Protein AF-A0A4Q3UR25-F1 (afdb_monomer)

pLDDT: mean 93.68, std 11.4, range [43.91, 98.81]

Mean predicted aligned error: 3.46 Å

Secondary structure (DSSP, 8-state):
--STTTHHHHHHHHHHHHHHHHHHHHHTTSTTTTTTHHHHHHHHHHHHHHHHHHHHHTTT-TTHHHH--

Structure (mmCIF, N/CA/C/O backbone):
data_AF-A0A4Q3UR25-F1
#
_entry.id   AF-A0A4Q3UR25-F1
#
loop_
_atom_site.group_PDB
_atom_site.id
_atom_site.type_symbol
_atom_site.label_atom_id
_atom_site.label_alt_id
_atom_site.label_comp_id
_atom_site.label_asym_id
_atom_site.label_entity_id
_atom_site.label_seq_id
_atom_site.pdbx_PDB_ins_code
_atom_site.Cartn_x
_atom_site.Cartn_y
_atom_site.Cartn_z
_atom_site.occupancy
_atom_site.B_iso_or_equiv
_atom_site.auth_seq_id
_atom_site.auth_comp_id
_atom_site.auth_asym_id
_atom_site.auth_atom_id
_atom_site.pdbx_PDB_model_num
ATOM 1 N N . MET A 1 1 ? -13.277 5.089 22.143 1.00 43.91 1 MET A N 1
ATOM 2 C CA . MET A 1 1 ? -12.572 3.797 22.320 1.00 43.91 1 MET A CA 1
ATOM 3 C C . MET A 1 1 ? -12.395 3.026 20.997 1.00 43.91 1 MET A C 1
ATOM 5 O O . MET A 1 1 ? -12.298 1.812 21.024 1.00 43.91 1 MET A O 1
ATOM 9 N N . SER A 1 2 ? -12.328 3.688 19.832 1.00 52.53 2 SER A N 1
ATOM 10 C CA . SER A 1 2 ? -12.132 3.018 18.528 1.00 52.53 2 SER A CA 1
ATOM 11 C C . SER A 1 2 ? -10.685 3.060 18.015 1.00 52.53 2 SER A C 1
ATOM 13 O O . SER A 1 2 ? -10.302 2.189 17.244 1.00 52.53 2 SER A O 1
ATOM 15 N N . HIS A 1 3 ? -9.871 4.029 18.454 1.00 52.44 3 HIS A N 1
ATOM 16 C CA . HIS A 1 3 ? -8.479 4.181 18.003 1.00 52.44 3 HIS A CA 1
ATOM 17 C C . HIS A 1 3 ? -7.528 3.105 18.544 1.00 52.44 3 HIS A C 1
ATOM 19 O O . HIS A 1 3 ? -6.713 2.592 17.787 1.00 52.44 3 HIS A O 1
ATOM 25 N N . GLU A 1 4 ? -7.656 2.717 19.819 1.00 58.75 4 GLU A N 1
ATOM 26 C CA . GLU A 1 4 ? -6.802 1.673 20.420 1.00 58.75 4 GLU A CA 1
ATOM 27 C C . GLU A 1 4 ? -7.003 0.294 19.770 1.00 58.75 4 GLU A C 1
ATOM 29 O O . GLU A 1 4 ? -6.110 -0.545 19.814 1.00 58.75 4 GLU A O 1
ATOM 34 N N . SER A 1 5 ? -8.152 0.065 19.122 1.00 74.06 5 SER A N 1
ATOM 35 C CA . SER A 1 5 ? -8.497 -1.221 18.505 1.00 74.06 5 SER A CA 1
ATOM 36 C C . SER A 1 5 ? -7.721 -1.526 17.222 1.00 74.06 5 SER A C 1
ATOM 38 O O . SER A 1 5 ? -7.731 -2.675 16.790 1.00 74.06 5 SER A O 1
ATOM 40 N N . TYR A 1 6 ? -7.092 -0.533 16.588 1.00 92.38 6 TYR A N 1
ATOM 41 C CA . TYR A 1 6 ? -6.496 -0.709 15.260 1.00 92.38 6 TYR A CA 1
ATOM 42 C C . TYR A 1 6 ? -5.023 -0.321 15.171 1.00 92.38 6 TYR A C 1
ATOM 44 O O . TYR A 1 6 ? -4.460 -0.429 14.087 1.00 92.38 6 TYR A O 1
ATOM 52 N N . THR A 1 7 ? -4.370 0.078 16.267 1.00 93.25 7 THR A N 1
ATOM 53 C CA . THR A 1 7 ? -2.968 0.540 16.246 1.00 93.25 7 THR A CA 1
ATOM 54 C C . THR A 1 7 ? -2.041 -0.436 15.517 1.00 93.25 7 THR A C 1
ATOM 56 O O . THR A 1 7 ? -1.364 -0.041 14.573 1.00 93.25 7 THR A O 1
ATOM 59 N N . ALA A 1 8 ? -2.096 -1.727 15.862 1.00 93.75 8 ALA A N 1
ATOM 60 C CA . ALA A 1 8 ? -1.269 -2.748 15.218 1.00 93.75 8 ALA A CA 1
ATOM 61 C C . ALA A 1 8 ? -1.566 -2.903 13.712 1.00 93.75 8 ALA A C 1
ATOM 63 O O . ALA A 1 8 ? -0.648 -3.065 12.912 1.00 93.75 8 ALA A O 1
ATOM 64 N N . CYS A 1 9 ? -2.838 -2.817 13.305 1.00 95.50 9 CYS A N 1
ATOM 65 C CA . CYS A 1 9 ? -3.217 -2.885 11.890 1.00 95.50 9 CYS A CA 1
ATOM 66 C C . CYS A 1 9 ? -2.778 -1.631 11.126 1.00 95.50 9 CYS A C 1
ATOM 68 O O . CYS A 1 9 ? -2.288 -1.737 10.009 1.00 95.50 9 CYS A O 1
ATOM 70 N N . ILE A 1 10 ? -2.902 -0.445 11.727 1.00 96.62 10 ILE A N 1
ATOM 71 C CA . ILE A 1 10 ? -2.445 0.818 11.135 1.00 96.62 10 ILE A CA 1
ATOM 72 C C . ILE A 1 10 ? -0.932 0.771 10.894 1.00 96.62 10 ILE A C 1
ATOM 74 O O . ILE A 1 10 ? -0.472 1.107 9.803 1.00 96.62 10 ILE A O 1
ATOM 78 N N . GLU A 1 11 ? -0.157 0.326 11.884 1.00 96.81 11 GLU A N 1
ATOM 79 C CA . GLU A 1 11 ? 1.294 0.166 11.759 1.00 96.81 11 GLU A CA 1
ATOM 80 C C . GLU A 1 11 ? 1.662 -0.854 10.675 1.00 96.81 11 GLU A C 1
ATOM 82 O O . GLU A 1 11 ? 2.505 -0.566 9.822 1.00 96.81 11 GLU A O 1
ATOM 87 N N . ALA A 1 12 ? 0.984 -2.005 10.646 1.00 97.44 12 ALA A N 1
ATOM 88 C CA . ALA A 1 12 ? 1.188 -3.023 9.621 1.00 97.44 12 ALA A CA 1
ATOM 89 C C . ALA A 1 12 ? 0.865 -2.504 8.210 1.00 97.44 12 ALA A C 1
ATOM 91 O O . ALA A 1 12 ? 1.668 -2.692 7.297 1.00 97.44 12 ALA A O 1
ATOM 92 N N . CYS A 1 13 ? -0.255 -1.797 8.024 1.00 98.25 13 CYS A N 1
ATOM 93 C CA . CYS A 1 13 ? -0.626 -1.194 6.744 1.00 98.25 13 CYS A CA 1
ATOM 94 C C . CYS A 1 13 ? 0.398 -0.145 6.289 1.00 98.25 13 CYS A C 1
ATOM 96 O O . CYS A 1 13 ? 0.818 -0.157 5.134 1.00 98.25 13 CYS A O 1
ATOM 98 N N . ASN A 1 14 ? 0.853 0.738 7.180 1.00 98.50 14 ASN A N 1
ATOM 99 C CA . ASN A 1 14 ? 1.859 1.747 6.833 1.00 98.50 14 ASN A CA 1
ATOM 100 C C . ASN A 1 14 ? 3.217 1.118 6.477 1.00 98.50 14 ASN A C 1
ATOM 102 O O . ASN A 1 14 ? 3.877 1.549 5.525 1.00 98.50 14 ASN A O 1
ATOM 106 N N . SER A 1 15 ? 3.619 0.073 7.206 1.00 98.62 15 SER A N 1
ATOM 107 C CA . SER A 1 15 ? 4.815 -0.715 6.896 1.00 98.62 15 SER A CA 1
ATOM 108 C C . SER A 1 15 ? 4.687 -1.408 5.535 1.00 98.62 15 SER A C 1
ATOM 110 O O . SER A 1 15 ? 5.574 -1.287 4.690 1.00 98.62 15 SER A O 1
ATOM 112 N N . CYS A 1 16 ? 3.539 -2.038 5.266 1.00 98.62 16 CYS A N 1
ATOM 113 C CA . CYS A 1 16 ? 3.245 -2.686 3.991 1.00 98.62 16 CYS A CA 1
ATOM 114 C C . CYS A 1 16 ? 3.276 -1.694 2.821 1.00 98.62 16 CYS A C 1
ATOM 116 O O . CYS A 1 16 ? 3.944 -1.951 1.825 1.00 98.62 16 CYS A O 1
ATOM 118 N N . ALA A 1 17 ? 2.659 -0.517 2.961 1.00 98.75 17 ALA A N 1
ATOM 119 C CA . ALA A 1 17 ? 2.703 0.516 1.928 1.00 98.75 17 ALA A CA 1
ATOM 120 C C . ALA A 1 17 ? 4.133 0.996 1.638 1.00 98.75 17 ALA A C 1
ATOM 122 O O . ALA A 1 17 ? 4.495 1.229 0.485 1.00 98.75 17 ALA A O 1
ATOM 123 N N . THR A 1 18 ? 4.962 1.127 2.676 1.00 98.81 18 THR A N 1
ATOM 124 C CA . THR A 1 18 ? 6.379 1.483 2.523 1.00 98.81 18 THR A CA 1
ATOM 125 C C . THR A 1 18 ? 7.137 0.394 1.763 1.00 98.81 18 THR A C 1
ATOM 127 O O . THR A 1 18 ? 7.878 0.704 0.831 1.00 98.81 18 THR A O 1
ATOM 130 N N . ALA A 1 19 ? 6.913 -0.875 2.113 1.00 98.81 19 ALA A N 1
ATOM 131 C CA . ALA A 1 19 ? 7.514 -2.013 1.429 1.00 98.81 19 ALA A CA 1
ATOM 132 C C . ALA A 1 19 ? 7.064 -2.106 -0.038 1.00 98.81 19 ALA A C 1
ATOM 134 O O . ALA A 1 19 ? 7.916 -2.187 -0.914 1.00 98.81 19 ALA A O 1
ATOM 135 N N . CYS A 1 20 ? 5.764 -1.996 -0.324 1.00 98.81 20 CYS A N 1
ATOM 136 C CA . CYS A 1 20 ? 5.227 -2.034 -1.686 1.00 98.81 20 CYS A CA 1
ATOM 137 C C . CYS A 1 20 ? 5.799 -0.887 -2.551 1.00 98.81 20 CYS A C 1
ATOM 139 O O . CYS A 1 20 ? 6.278 -1.124 -3.656 1.00 98.81 20 CYS A O 1
ATOM 141 N N . ASN A 1 21 ? 5.901 0.343 -2.028 1.00 98.75 21 ASN A N 1
ATOM 142 C CA . ASN A 1 21 ? 6.561 1.445 -2.751 1.00 98.75 21 ASN A CA 1
ATOM 143 C C . ASN A 1 21 ? 8.056 1.187 -3.014 1.00 98.75 21 ASN A C 1
ATOM 145 O O . ASN A 1 21 ? 8.585 1.542 -4.075 1.00 98.75 21 ASN A O 1
ATOM 149 N N . HIS A 1 22 ? 8.751 0.574 -2.051 1.00 98.75 22 HIS A N 1
ATOM 150 C CA . HIS A 1 22 ? 10.140 0.162 -2.226 1.00 98.75 22 HIS A CA 1
ATOM 151 C C . HIS A 1 22 ? 10.270 -0.919 -3.309 1.00 98.75 22 HIS A C 1
ATOM 153 O O . HIS A 1 22 ? 11.122 -0.785 -4.186 1.00 98.75 22 HIS A O 1
ATOM 159 N N . CYS A 1 23 ? 9.397 -1.929 -3.298 1.00 98.69 23 CYS A N 1
ATOM 160 C CA . CYS A 1 23 ? 9.337 -2.995 -4.296 1.00 98.69 23 CYS A CA 1
ATOM 161 C C . CYS A 1 23 ? 9.070 -2.448 -5.701 1.00 98.69 23 CYS A C 1
ATOM 163 O O . CYS A 1 23 ? 9.845 -2.749 -6.607 1.00 98.69 23 CYS A O 1
ATOM 165 N N . ALA A 1 2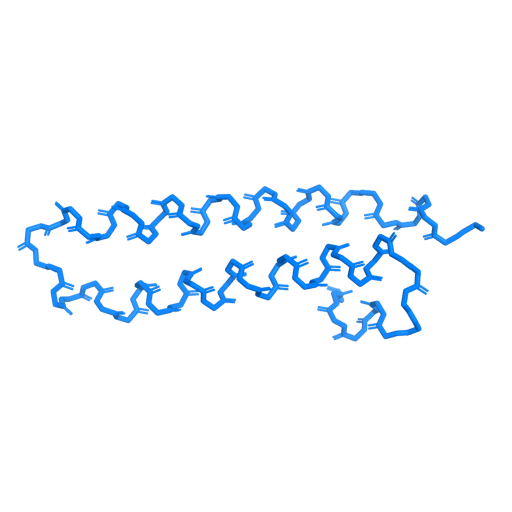4 ? 8.093 -1.552 -5.876 1.00 98.69 24 ALA A N 1
ATOM 166 C CA . ALA A 1 24 ? 7.833 -0.907 -7.165 1.00 98.69 24 ALA A CA 1
ATOM 167 C C . ALA A 1 24 ? 9.074 -0.164 -7.692 1.00 98.69 24 ALA A C 1
ATOM 169 O O . ALA A 1 24 ? 9.445 -0.281 -8.861 1.00 98.69 24 ALA A O 1
ATOM 170 N N . SER A 1 25 ? 9.756 0.575 -6.810 1.00 98.62 25 SER A N 1
ATOM 171 C CA . SER A 1 25 ? 10.979 1.313 -7.153 1.00 98.62 25 SER A CA 1
ATOM 172 C C . SER A 1 25 ? 12.161 0.395 -7.478 1.00 98.62 25 SER A C 1
ATOM 174 O O . SER A 1 25 ? 13.013 0.762 -8.288 1.00 98.62 25 SER A O 1
ATOM 176 N N . ALA A 1 26 ? 12.243 -0.771 -6.834 1.00 98.56 26 ALA A N 1
ATOM 177 C CA . ALA A 1 26 ? 13.248 -1.790 -7.114 1.00 98.56 26 ALA A CA 1
ATOM 178 C C . ALA A 1 26 ? 12.972 -2.491 -8.452 1.00 98.56 26 ALA A C 1
ATOM 180 O O . ALA A 1 26 ? 13.880 -2.595 -9.268 1.00 98.56 26 ALA A O 1
ATOM 181 N N . CYS A 1 27 ? 11.714 -2.846 -8.729 1.00 98.44 27 CYS A N 1
ATOM 182 C CA . CYS A 1 27 ? 11.280 -3.460 -9.985 1.00 98.44 27 CYS A CA 1
ATOM 183 C C . CYS A 1 27 ? 11.637 -2.618 -11.219 1.00 98.44 27 CYS A C 1
ATOM 185 O O . CYS A 1 27 ? 11.945 -3.160 -12.277 1.00 98.44 27 CYS A O 1
ATOM 187 N N . LEU A 1 28 ? 11.628 -1.287 -11.095 1.00 98.25 28 LEU A N 1
ATOM 188 C CA . LEU A 1 28 ? 12.042 -0.373 -12.167 1.00 98.25 28 LEU A CA 1
ATOM 189 C C . LEU A 1 28 ? 13.544 -0.431 -12.494 1.00 98.25 28 LEU A C 1
ATOM 191 O O . LEU A 1 28 ? 13.958 0.123 -13.511 1.00 98.25 28 LEU A O 1
ATOM 195 N N . LYS A 1 29 ? 14.359 -1.050 -11.634 1.00 98.19 29 LYS A N 1
ATOM 196 C CA . LYS A 1 29 ? 15.814 -1.190 -11.792 1.00 98.19 29 LYS A CA 1
ATOM 197 C C . LYS A 1 29 ? 16.235 -2.584 -12.265 1.00 98.19 29 LYS A C 1
ATOM 199 O O . LYS A 1 29 ? 17.429 -2.806 -12.429 1.00 98.19 29 LYS A O 1
ATOM 204 N N . GLU A 1 30 ? 15.285 -3.496 -12.454 1.00 98.06 30 GLU A N 1
ATOM 205 C CA . GLU A 1 30 ? 15.545 -4.840 -12.974 1.00 98.06 30 GLU A CA 1
ATOM 206 C C . GLU A 1 30 ? 15.902 -4.806 -14.466 1.00 98.06 30 GLU A C 1
ATOM 208 O O . GLU A 1 30 ? 15.381 -3.980 -15.223 1.00 98.06 30 GLU A O 1
ATOM 213 N N . ASP A 1 31 ? 16.749 -5.747 -14.897 1.00 97.75 31 ASP A N 1
ATOM 214 C CA . ASP A 1 31 ? 17.240 -5.833 -16.282 1.00 97.75 31 ASP A CA 1
ATOM 215 C C . ASP A 1 31 ? 16.096 -5.995 -17.301 1.00 97.75 31 ASP A C 1
ATOM 217 O O . ASP A 1 31 ? 16.147 -5.438 -18.401 1.00 97.75 31 ASP A O 1
ATOM 221 N N . ASP A 1 32 ? 15.033 -6.717 -16.925 1.00 96.94 32 ASP A N 1
ATOM 222 C CA . ASP A 1 32 ? 13.806 -6.852 -17.715 1.00 96.94 32 ASP A CA 1
ATOM 223 C C . ASP A 1 32 ? 12.594 -6.241 -16.994 1.00 96.94 32 ASP A C 1
ATOM 225 O O . ASP A 1 32 ? 11.715 -6.922 -16.457 1.00 96.94 32 ASP A O 1
ATOM 229 N N . VAL A 1 33 ? 12.514 -4.910 -17.025 1.00 97.50 33 VAL A N 1
ATOM 230 C CA . VAL A 1 33 ? 11.389 -4.156 -16.447 1.00 97.50 33 VAL A CA 1
ATOM 231 C C . VAL A 1 33 ? 10.029 -4.514 -17.067 1.00 97.50 33 VAL A C 1
ATOM 233 O O . VAL A 1 33 ? 8.993 -4.363 -16.418 1.00 97.50 33 VAL A O 1
ATOM 236 N N . LYS A 1 34 ? 9.987 -5.022 -18.310 1.00 98.12 34 LYS A N 1
ATOM 237 C CA . LYS A 1 34 ? 8.719 -5.414 -18.949 1.00 98.12 34 LYS A CA 1
ATOM 238 C C . LYS A 1 34 ? 8.126 -6.640 -18.267 1.00 98.12 34 LYS A C 1
ATOM 240 O O . LYS A 1 34 ? 6.913 -6.684 -18.066 1.00 98.12 34 LYS A O 1
ATOM 245 N N . MET A 1 35 ? 8.968 -7.587 -17.853 1.00 97.75 35 MET A N 1
ATOM 246 C CA . MET A 1 35 ? 8.539 -8.729 -17.042 1.00 97.75 35 MET A CA 1
ATOM 247 C C . MET A 1 35 ? 8.009 -8.294 -15.669 1.00 97.75 35 MET A C 1
ATOM 249 O O . MET A 1 35 ? 7.105 -8.934 -15.129 1.00 97.75 35 MET A O 1
ATOM 253 N N . MET A 1 36 ? 8.505 -7.177 -15.128 1.00 98.44 36 MET A N 1
ATOM 254 C CA . MET A 1 36 ? 8.066 -6.627 -13.840 1.00 98.44 36 MET A CA 1
ATOM 255 C C . MET A 1 36 ? 6.816 -5.744 -13.916 1.00 98.44 36 MET A C 1
ATOM 257 O O . MET A 1 36 ? 6.289 -5.366 -12.872 1.00 98.44 36 MET A O 1
ATOM 261 N N . ALA A 1 37 ? 6.283 -5.445 -15.106 1.00 98.44 37 ALA A N 1
ATOM 262 C CA . ALA A 1 37 ? 5.159 -4.516 -15.271 1.00 98.44 37 ALA A CA 1
ATOM 263 C C . ALA A 1 37 ? 3.952 -4.865 -14.382 1.00 98.44 37 ALA A C 1
ATOM 265 O O . ALA A 1 37 ? 3.400 -3.996 -13.710 1.00 98.44 37 ALA A O 1
ATOM 266 N N . ARG A 1 38 ? 3.585 -6.153 -14.309 1.00 98.44 38 ARG A N 1
ATOM 267 C CA . ARG A 1 38 ? 2.493 -6.614 -13.438 1.00 98.44 38 ARG A CA 1
ATOM 268 C C . ARG A 1 38 ? 2.832 -6.473 -11.951 1.00 98.44 38 ARG A C 1
ATOM 270 O O . ARG A 1 38 ? 1.936 -6.167 -11.173 1.00 98.44 38 ARG A O 1
ATOM 277 N N . CYS A 1 39 ? 4.086 -6.704 -11.559 1.00 98.50 39 CYS A N 1
ATOM 278 C CA . CYS A 1 39 ? 4.531 -6.527 -10.175 1.00 98.50 39 CYS A CA 1
ATOM 279 C C . CYS A 1 39 ? 4.407 -5.059 -9.762 1.00 98.50 39 CYS A C 1
ATOM 281 O O . CYS A 1 39 ? 3.748 -4.764 -8.777 1.00 98.50 39 CYS A O 1
ATOM 283 N N . ILE A 1 40 ? 4.909 -4.143 -10.595 1.00 98.75 40 ILE A N 1
ATOM 284 C CA . ILE A 1 40 ? 4.837 -2.697 -10.356 1.00 98.75 40 ILE A CA 1
ATOM 285 C C . ILE A 1 40 ? 3.384 -2.238 -10.190 1.00 98.75 40 ILE A C 1
ATOM 287 O O . ILE A 1 40 ? 3.084 -1.494 -9.260 1.00 98.75 40 ILE A O 1
ATOM 291 N N . THR A 1 41 ? 2.469 -2.686 -11.059 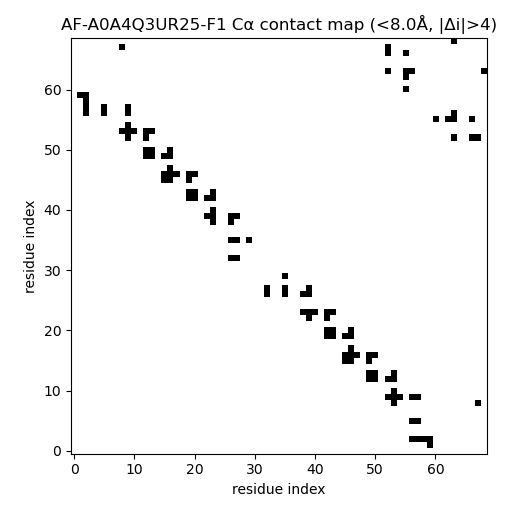1.00 98.69 41 THR A N 1
ATOM 292 C CA . THR A 1 41 ? 1.041 -2.353 -10.920 1.00 98.69 41 THR A CA 1
ATOM 293 C C . THR A 1 41 ? 0.480 -2.833 -9.583 1.00 98.69 41 THR A C 1
ATOM 295 O O . THR A 1 41 ? -0.150 -2.055 -8.874 1.00 98.69 41 THR A O 1
ATOM 298 N N . LEU A 1 42 ? 0.755 -4.085 -9.207 1.00 98.81 42 LEU A N 1
ATOM 299 C CA . LEU A 1 42 ? 0.269 -4.653 -7.949 1.00 98.81 42 LEU A CA 1
ATOM 300 C C . LEU A 1 42 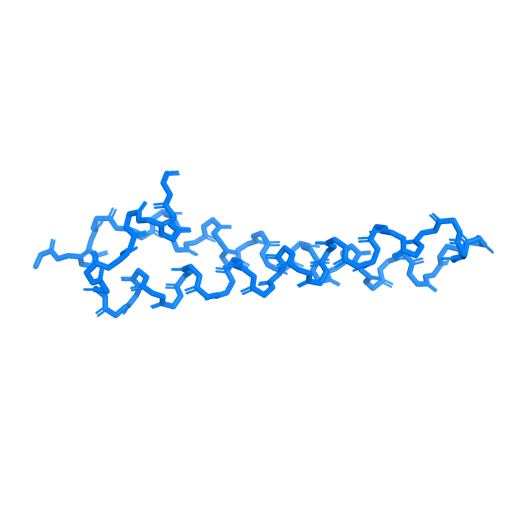? 0.884 -3.976 -6.720 1.00 98.81 42 LEU A C 1
ATOM 302 O O . LEU A 1 42 ? 0.186 -3.791 -5.729 1.00 98.81 42 LEU A O 1
ATOM 306 N N . ASP A 1 43 ? 2.153 -3.582 -6.781 1.00 98.81 43 ASP A N 1
ATOM 307 C CA . ASP A 1 43 ? 2.833 -2.860 -5.707 1.00 98.81 43 ASP A CA 1
ATOM 308 C C . ASP A 1 43 ? 2.213 -1.469 -5.492 1.00 98.81 43 ASP A C 1
ATOM 310 O O . ASP A 1 43 ? 1.974 -1.056 -4.355 1.00 98.81 43 ASP A O 1
ATOM 314 N N . VAL A 1 44 ? 1.886 -0.754 -6.573 1.00 98.75 44 VAL A N 1
ATOM 315 C CA . VAL A 1 44 ? 1.202 0.547 -6.487 1.00 98.75 44 VAL A CA 1
ATOM 316 C C . VAL A 1 44 ? -0.209 0.389 -5.912 1.00 98.75 44 VAL A C 1
ATOM 318 O O . VAL A 1 44 ? -0.578 1.128 -4.995 1.00 98.75 44 VAL A O 1
ATOM 321 N N . ASP A 1 45 ? -0.974 -0.598 -6.388 1.00 98.75 45 ASP A N 1
ATOM 322 C CA . ASP A 1 45 ? -2.317 -0.891 -5.874 1.00 98.75 45 ASP A CA 1
ATOM 323 C C . ASP A 1 45 ? -2.274 -1.294 -4.390 1.00 98.75 45 ASP A C 1
ATOM 325 O O . ASP A 1 45 ? -3.059 -0.794 -3.581 1.00 98.75 45 ASP A O 1
ATOM 329 N N . CYS A 1 46 ? -1.315 -2.147 -4.012 1.00 98.62 46 CYS A N 1
ATOM 330 C CA . CYS A 1 46 ?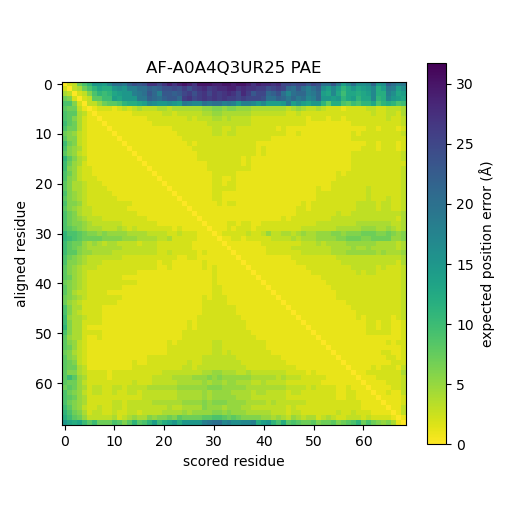 -1.043 -2.542 -2.631 1.00 98.62 46 CYS A CA 1
ATOM 331 C C . CYS A 1 46 ? -0.797 -1.319 -1.743 1.00 98.62 46 CYS A C 1
ATOM 333 O O . CYS A 1 46 ? -1.436 -1.168 -0.697 1.00 98.62 46 CYS A O 1
ATOM 335 N N . ALA A 1 47 ? 0.123 -0.440 -2.152 1.00 98.75 47 ALA A N 1
ATOM 336 C CA . ALA A 1 47 ? 0.494 0.725 -1.365 1.00 98.75 47 ALA A CA 1
ATOM 337 C C . ALA A 1 47 ? -0.697 1.671 -1.168 1.00 98.75 47 ALA A C 1
ATOM 339 O O . ALA A 1 47 ? -0.953 2.101 -0.040 1.00 98.75 47 ALA A O 1
ATOM 340 N N . ALA A 1 48 ? -1.462 1.936 -2.230 1.00 98.69 48 ALA A N 1
ATOM 341 C CA . ALA A 1 48 ? -2.653 2.775 -2.168 1.00 98.69 48 ALA A CA 1
ATOM 342 C C . ALA A 1 48 ? -3.743 2.171 -1.265 1.00 98.69 48 ALA A C 1
ATOM 344 O O . ALA A 1 48 ? -4.301 2.870 -0.414 1.00 98.69 48 ALA A O 1
ATOM 345 N N . ALA A 1 49 ? -4.015 0.869 -1.395 1.00 98.31 49 ALA A N 1
ATOM 346 C CA . ALA A 1 49 ? -4.993 0.172 -0.564 1.00 98.31 49 ALA A CA 1
ATOM 347 C C . ALA A 1 49 ? -4.597 0.194 0.921 1.00 98.31 49 ALA A C 1
ATOM 349 O O . ALA A 1 49 ? -5.422 0.519 1.777 1.00 98.31 49 ALA A O 1
ATOM 350 N N . CYS A 1 50 ? -3.326 -0.074 1.232 1.00 98.50 50 CYS A N 1
ATOM 351 C CA . CYS A 1 50 ? -2.816 -0.046 2.601 1.00 98.50 50 CYS A CA 1
ATOM 352 C C . CYS A 1 50 ? -2.887 1.356 3.218 1.00 98.50 50 CYS A C 1
ATOM 354 O O . CYS A 1 50 ? -3.301 1.504 4.368 1.00 98.50 50 CYS A O 1
ATOM 356 N N . GLN A 1 51 ? -2.538 2.399 2.460 1.00 98.56 51 GLN A N 1
ATOM 357 C CA . GLN A 1 51 ? -2.655 3.785 2.921 1.00 98.56 51 GLN A CA 1
ATOM 358 C C . GLN A 1 51 ? -4.113 4.174 3.186 1.00 98.56 51 GLN A C 1
ATOM 360 O O . GLN A 1 51 ? -4.413 4.788 4.213 1.00 98.56 51 GLN A O 1
ATOM 365 N N . PHE A 1 52 ? -5.033 3.782 2.301 1.00 98.19 52 PHE A N 1
ATOM 366 C CA . PHE A 1 52 ? -6.461 4.006 2.507 1.00 98.19 52 PHE A CA 1
ATOM 367 C C . PHE A 1 52 ? -6.984 3.271 3.749 1.00 98.19 52 PHE A C 1
ATOM 369 O O . PHE A 1 52 ? -7.714 3.867 4.543 1.00 98.19 52 PHE A O 1
ATOM 376 N N . ALA A 1 53 ? -6.578 2.017 3.960 1.00 97.88 53 ALA A N 1
ATOM 377 C CA . ALA A 1 53 ? -6.947 1.229 5.133 1.00 97.88 53 ALA A CA 1
ATOM 378 C C . ALA A 1 53 ? -6.445 1.858 6.439 1.00 97.88 53 ALA A C 1
ATOM 380 O O . ALA A 1 53 ? -7.237 2.078 7.361 1.00 97.88 53 ALA A O 1
ATOM 381 N N . ALA A 1 54 ? -5.160 2.220 6.495 1.00 97.50 54 ALA A N 1
ATOM 382 C CA . ALA A 1 54 ? -4.562 2.903 7.638 1.00 97.50 54 ALA A CA 1
ATOM 383 C C . ALA A 1 54 ? -5.307 4.204 7.958 1.00 97.50 54 ALA A C 1
ATOM 385 O O . ALA A 1 54 ? -5.701 4.430 9.104 1.00 97.50 54 ALA A O 1
ATOM 386 N N . ALA A 1 55 ? -5.577 5.024 6.937 1.00 96.88 55 ALA A N 1
ATOM 387 C CA . ALA A 1 55 ? -6.343 6.249 7.095 1.00 96.88 55 ALA A CA 1
ATOM 388 C C . ALA A 1 55 ? -7.767 5.961 7.586 1.00 96.88 55 ALA A C 1
ATOM 390 O O . ALA A 1 55 ? -8.207 6.591 8.536 1.00 96.88 55 ALA A O 1
ATOM 391 N N . ALA A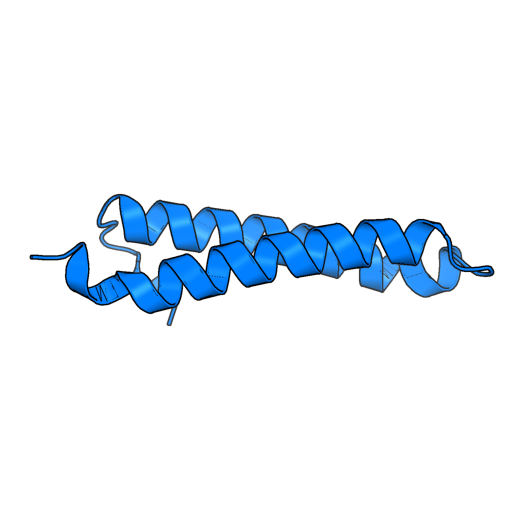 1 56 ? -8.499 5.009 7.000 1.00 96.44 56 ALA A N 1
ATOM 392 C CA . ALA A 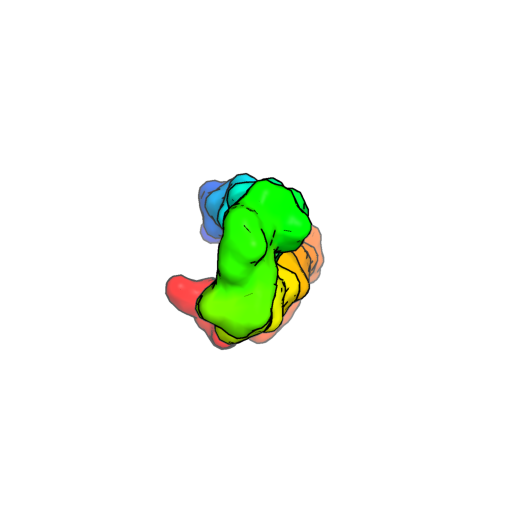1 56 ? -9.859 4.666 7.416 1.00 96.44 56 ALA A CA 1
ATOM 393 C C . ALA A 1 56 ? -9.935 4.238 8.891 1.00 96.44 56 ALA A C 1
ATOM 395 O O . ALA A 1 56 ? -10.803 4.727 9.622 1.00 96.44 56 ALA A O 1
ATOM 396 N N . MET A 1 57 ? -9.008 3.387 9.339 1.00 95.56 57 MET A N 1
ATOM 397 C CA . MET A 1 57 ? -8.894 2.977 10.740 1.00 95.56 57 MET A CA 1
ATOM 398 C C . MET A 1 57 ? -8.550 4.164 11.655 1.00 95.56 57 MET A C 1
ATOM 400 O O . MET A 1 57 ? -9.208 4.358 12.676 1.00 95.56 57 MET A O 1
ATOM 404 N N . ALA A 1 58 ? -7.599 5.015 11.254 1.00 94.81 58 ALA A N 1
ATOM 405 C CA . ALA A 1 58 ? -7.127 6.175 12.020 1.00 94.81 58 ALA A CA 1
ATOM 406 C C . ALA A 1 58 ? -8.115 7.353 12.111 1.00 94.81 58 ALA A C 1
ATOM 408 O O . ALA A 1 58 ? -7.809 8.357 12.741 1.00 94.81 58 ALA A O 1
ATOM 409 N N . ARG A 1 59 ? -9.284 7.283 11.471 1.00 94.44 59 ARG A N 1
ATOM 410 C CA . ARG A 1 59 ? -10.399 8.233 11.686 1.00 94.44 59 ARG A CA 1
ATOM 411 C C . ARG A 1 59 ? -11.643 7.539 12.237 1.00 94.44 59 ARG A C 1
ATOM 413 O O . ARG A 1 59 ? -12.706 8.147 12.298 1.00 94.44 59 ARG A O 1
ATOM 420 N N . GLY A 1 60 ? -11.521 6.267 12.629 1.00 92.25 60 GLY A N 1
ATOM 421 C CA . GLY A 1 60 ? -12.626 5.480 13.167 1.00 92.25 60 GLY A CA 1
ATOM 422 C C . GLY A 1 60 ? -13.776 5.288 12.176 1.00 92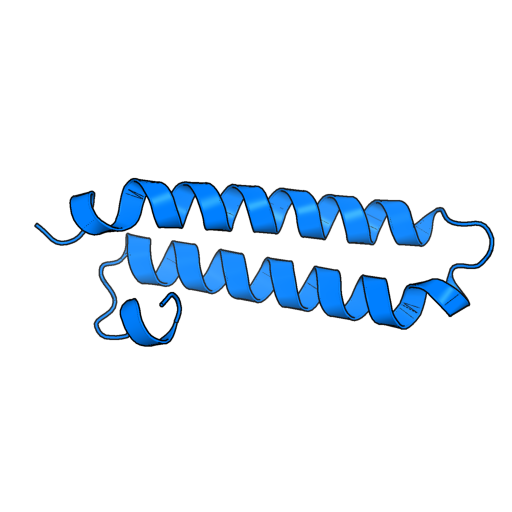.25 60 GLY A C 1
ATOM 423 O O . GLY A 1 60 ? -14.931 5.341 12.586 1.00 92.25 60 GLY A O 1
ATOM 424 N N . SER A 1 61 ? -13.471 5.103 10.885 1.00 93.69 61 SER A N 1
ATOM 425 C CA . SER A 1 61 ? -14.476 4.873 9.837 1.00 93.69 61 SER A CA 1
ATOM 426 C C . SER A 1 61 ? -15.416 3.718 10.201 1.00 93.69 61 SER A C 1
ATOM 428 O O . SER A 1 61 ? -14.955 2.650 10.606 1.00 93.69 61 SER A O 1
ATOM 430 N N . GLU A 1 62 ? -16.722 3.878 9.969 1.00 94.19 62 GLU A N 1
ATOM 431 C CA . GLU A 1 62 ? -17.707 2.793 10.131 1.00 94.19 62 GLU A CA 1
ATOM 432 C C . GLU A 1 62 ? -17.407 1.586 9.225 1.00 94.19 62 GLU A C 1
ATOM 434 O O . GLU A 1 62 ? -17.731 0.446 9.553 1.00 94.19 62 GLU A O 1
ATOM 439 N N . HIS A 1 63 ? -16.699 1.825 8.118 1.00 94.19 63 HIS A N 1
ATOM 440 C CA . HIS A 1 63 ? -16.279 0.799 7.170 1.00 94.19 63 HIS A CA 1
ATOM 441 C C . HIS A 1 63 ? -14.909 0.183 7.487 1.00 94.19 63 HIS A C 1
ATOM 443 O O . HIS A 1 63 ? -14.426 -0.617 6.691 1.00 94.19 63 HIS A O 1
ATOM 449 N N . ALA A 1 64 ? -14.261 0.522 8.611 1.00 93.44 64 ALA A N 1
ATOM 450 C CA . ALA A 1 64 ? -12.895 0.074 8.913 1.00 93.44 64 ALA A CA 1
ATOM 451 C C . ALA A 1 64 ? -12.712 -1.449 8.762 1.00 93.44 64 ALA A C 1
ATOM 453 O O . ALA A 1 64 ? -11.766 -1.874 8.111 1.00 93.44 64 ALA A O 1
ATOM 454 N N . LYS A 1 65 ? -13.668 -2.254 9.247 1.00 90.94 65 LYS A N 1
ATOM 455 C CA . LYS A 1 65 ? -13.644 -3.724 9.121 1.00 90.94 65 LYS A CA 1
ATOM 456 C C . LYS A 1 65 ? -13.837 -4.246 7.696 1.00 90.94 65 LYS A C 1
ATOM 458 O O . LYS A 1 65 ? -13.387 -5.336 7.385 1.00 90.94 65 LYS A O 1
ATOM 463 N N . ALA A 1 66 ? -14.554 -3.511 6.848 1.00 93.50 66 ALA A N 1
ATOM 464 C CA . ALA A 1 66 ? -14.738 -3.896 5.449 1.00 93.50 66 ALA A CA 1
ATOM 465 C C . ALA A 1 66 ? -13.500 -3.551 4.608 1.00 93.50 66 ALA A C 1
ATOM 467 O O . ALA A 1 66 ? -13.220 -4.220 3.620 1.00 93.50 66 ALA A O 1
ATOM 468 N N . VAL A 1 67 ? -12.773 -2.502 5.004 1.00 92.62 67 VAL A N 1
ATOM 469 C CA . VAL A 1 67 ? -11.545 -2.049 4.340 1.00 92.62 67 VAL A CA 1
ATOM 470 C C . VAL A 1 67 ? -10.321 -2.847 4.805 1.00 92.62 67 VAL A C 1
ATOM 472 O O . VAL A 1 67 ? -9.427 -3.106 4.008 1.00 92.62 67 VAL A O 1
ATOM 475 N N . CYS A 1 68 ? -10.277 -3.237 6.080 1.00 87.12 68 CYS A N 1
ATOM 476 C CA . CYS A 1 68 ? -9.196 -3.996 6.69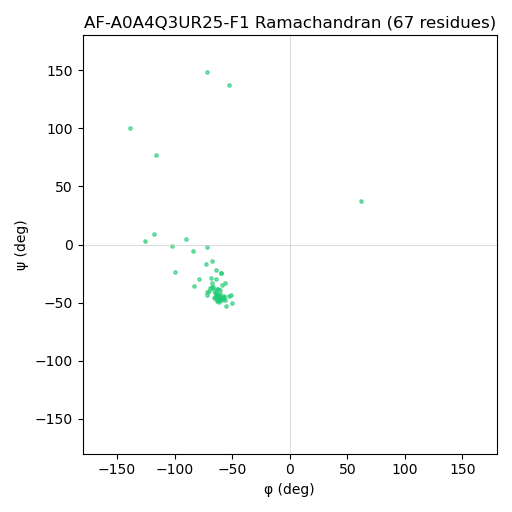9 1.00 87.12 68 CYS A CA 1
ATOM 477 C C . CYS A 1 68 ? -9.820 -5.051 7.626 1.00 87.12 68 CYS A C 1
ATOM 479 O O . CYS A 1 68 ? -10.279 -4.711 8.721 1.00 87.12 68 CYS A O 1
ATOM 481 N N . ALA A 1 69 ? -9.898 -6.295 7.145 1.00 72.94 69 ALA A N 1
ATOM 482 C CA . ALA A 1 69 ? -10.508 -7.432 7.841 1.00 72.94 69 ALA A CA 1
ATOM 483 C C . ALA A 1 69 ? -9.452 -8.362 8.443 1.00 72.94 69 ALA A C 1
ATOM 485 O O . ALA A 1 69 ? -8.423 -8.586 7.765 1.00 72.94 69 ALA A O 1
#

Sequence (69 aa):
MSHESYTACIEACNSCATACNHCASACLKEDDVKMMARCITLDVDCAAACQFAAAAMARGSEHAKAVCA

Nearest PDB structures (foldseek):
  5nqm-assembly1_A  TM=9.573E-01  e=7.683E-02  Methylosinus trichosporium OB3b
  6q58-assembly1_A  TM=9.070E-01  e=9.624E-02  Streptomyces lividans 1326
  5arm-assembly1_A  TM=9.314E-01  e=1.275E-01  Methylosinus trichosporium OB3b

Radius of gyration: 14.33 Å; Cα contacts (8 Å, |Δi|>4): 62; chains: 1; bounding box: 35×17×41 Å

Foldseek 3Di:
DQQVVCPVLLVVLQVLLVVLVVQLVVLVVDPCNVVCPVSNVVSNVSNVLSVVLSVCSNVSHPCNVVSPD

Solvent-accessible surface area (backbone atoms only — not comparable to full-a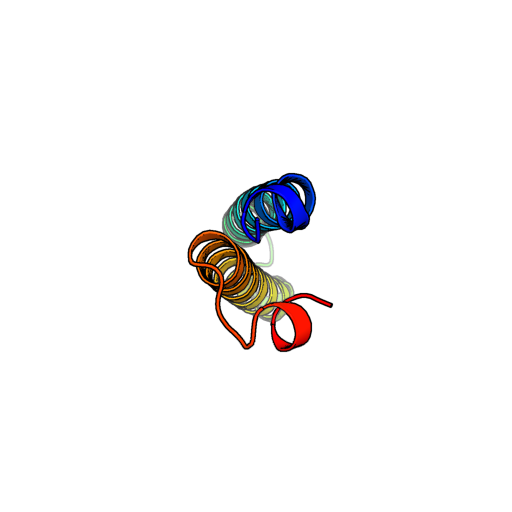tom values): 3667 Å² total; per-residue (Å²): 134,58,60,82,78,37,51,71,57,31,53,50,23,50,52,48,20,53,50,23,51,50,49,31,61,49,41,70,70,43,96,58,39,75,80,31,48,65,54,35,53,50,18,51,52,46,20,52,52,23,48,50,32,26,50,34,38,74,68,56,41,93,56,28,61,80,66,53,118